Protein AF-A0A432J5J1-F1 (afdb_monomer)

Radius of gyration: 19.17 Å; Cα contacts (8 Å, |Δi|>4): 87; chains: 1; bounding box: 42×38×51 Å

Foldseek 3Di:
DPPQDPDPVSVVVVVVVVVVVVVVVVVVVVVVLVVCCVPLPPVRSVLVCLLVVLLVVLLVVLLVCLLVVLLVVVVVVPDDLVVSLVVLVVSLVVSLVVSLVVLVVCCVVCCVPRPVPHPPVSSVVSSVVNSVVSSCSSVVSSD

pLDDT: mean 86.57, std 9.88, range [35.75, 96.06]

Sequence (143 aa):
MKPKSTGLLGFLEDSALTFSQRILSFVLGLIVSVILARVLGRSGVGIVTLTLLFPTMIVTFVNFGVPSATVYLLGSRKYTISEVLFNNLVLSFFQSILGFIGALLILLLFKDLFFSNVANRYLYWMLIVIPVNLTNMNLRVIF

Mean predicted aligned error: 7.42 Å

Secondary structure (DSSP, 8-state):
------SHHHHHHHHHHHHHHHHHHHHHHHHHHHHHHHHHHHHHHHHHHHHHHHHHHHHHHHSTTHHHHHHHHHHTTSS-HHHHHHHHHHHHHHHHHHHHHHHHHHHHHHHHHHSTTS-HHHHHHHHHHHHHHHHHHHHTTT-

Solvent-accessible surface area (backbone atoms only — not comparable to full-atom values): 7927 Å² total; per-residue (Å²): 133,82,82,74,59,97,41,75,67,49,53,50,49,54,49,50,52,56,49,51,52,50,50,52,52,48,54,52,49,50,54,51,52,53,50,44,42,69,75,49,32,82,70,45,40,54,51,52,49,49,49,53,46,53,32,50,51,45,42,66,70,49,49,77,58,49,50,62,54,49,49,50,47,59,72,65,65,82,55,54,71,68,60,55,49,54,52,44,50,55,50,27,51,54,36,24,52,52,36,44,53,53,52,50,51,49,45,75,76,38,32,77,79,79,40,69,91,52,61,70,71,54,58,57,53,30,54,59,46,35,41,55,49,44,39,49,55,47,47,60,68,78,107

Structure (mmCIF, N/CA/C/O backbone):
data_AF-A0A432J5J1-F1
#
_entry.id   AF-A0A432J5J1-F1
#
loop_
_atom_site.group_PDB
_atom_site.id
_atom_site.type_symbol
_atom_site.label_atom_id
_atom_site.label_alt_id
_atom_site.label_comp_id
_atom_site.label_asym_id
_atom_site.label_entity_id
_atom_site.label_seq_id
_atom_site.pdbx_PDB_ins_code
_atom_site.Cartn_x
_atom_site.Cartn_y
_atom_site.Cartn_z
_atom_site.occupancy
_atom_site.B_iso_or_equiv
_atom_site.auth_seq_id
_atom_site.auth_comp_id
_atom_site.auth_asym_id
_atom_site.auth_atom_id
_atom_site.pdbx_PDB_model_num
ATOM 1 N N . MET A 1 1 ? 11.725 -21.763 -20.608 1.00 39.91 1 MET A N 1
ATOM 2 C CA . MET A 1 1 ? 10.639 -20.773 -20.788 1.00 39.91 1 MET A CA 1
ATOM 3 C C . MET A 1 1 ? 9.918 -21.085 -22.094 1.00 39.91 1 MET A C 1
ATOM 5 O O . MET A 1 1 ? 10.497 -20.859 -23.147 1.00 39.91 1 MET A O 1
ATOM 9 N N . LYS A 1 2 ? 8.723 -21.697 -22.048 1.00 35.75 2 LYS A N 1
ATOM 10 C CA . LYS A 1 2 ? 7.940 -21.979 -23.267 1.00 35.75 2 LYS A CA 1
ATOM 11 C C . LYS A 1 2 ? 7.475 -20.649 -23.884 1.00 35.75 2 LYS A C 1
ATOM 13 O O . LYS A 1 2 ? 7.003 -19.798 -23.129 1.00 35.75 2 LYS A O 1
ATOM 18 N N . PRO A 1 3 ? 7.598 -20.453 -25.207 1.00 43.59 3 PRO A N 1
ATOM 19 C CA . PRO A 1 3 ? 7.098 -19.253 -25.860 1.00 43.59 3 PRO A CA 1
ATOM 20 C C . PRO A 1 3 ? 5.569 -19.280 -25.780 1.00 43.59 3 PRO A C 1
ATOM 22 O O . PRO A 1 3 ? 4.922 -20.127 -26.391 1.00 43.59 3 PRO A O 1
ATOM 25 N N . LYS A 1 4 ? 4.997 -18.404 -24.948 1.00 54.28 4 LYS A N 1
ATOM 26 C CA . LYS A 1 4 ? 3.548 -18.235 -24.838 1.00 54.28 4 LYS A CA 1
ATOM 27 C C . LYS A 1 4 ? 3.052 -17.726 -26.188 1.00 54.28 4 LYS A C 1
ATOM 29 O O . LYS A 1 4 ? 3.594 -16.756 -26.713 1.00 54.28 4 LYS A O 1
ATOM 34 N N . SER A 1 5 ? 2.099 -18.445 -26.769 1.00 50.12 5 SER A N 1
ATOM 35 C CA . SER A 1 5 ? 1.586 -18.220 -28.115 1.00 50.12 5 SER A CA 1
ATOM 36 C C . SER A 1 5 ? 1.199 -16.756 -28.318 1.00 50.12 5 SER A C 1
ATOM 38 O O . SER A 1 5 ? 0.229 -16.281 -27.731 1.00 50.12 5 SER A O 1
ATOM 40 N N . THR A 1 6 ? 1.906 -16.071 -29.210 1.00 58.62 6 THR A N 1
ATOM 41 C CA . THR A 1 6 ? 1.558 -14.777 -29.821 1.00 58.62 6 THR A CA 1
ATOM 42 C C . THR A 1 6 ? 0.332 -14.895 -30.747 1.00 58.62 6 THR A C 1
ATOM 44 O O . THR A 1 6 ? 0.274 -14.295 -31.815 1.00 58.62 6 THR A O 1
ATOM 47 N N . GLY A 1 7 ? -0.648 -15.713 -30.355 1.00 70.50 7 GLY A N 1
ATOM 48 C CA . GLY A 1 7 ? -1.885 -15.985 -31.076 1.00 70.50 7 GLY A CA 1
ATOM 49 C C . GLY A 1 7 ? -3.091 -15.500 -30.279 1.00 70.50 7 GLY A C 1
ATOM 50 O O . GLY A 1 7 ? -3.104 -15.567 -29.050 1.00 70.50 7 GLY A O 1
ATOM 51 N N . LEU A 1 8 ? -4.119 -15.042 -30.994 1.00 79.31 8 LEU A N 1
ATOM 52 C CA . LEU A 1 8 ? -5.350 -14.459 -30.448 1.00 79.31 8 LEU A CA 1
ATOM 53 C C . LEU A 1 8 ? -6.014 -15.363 -29.385 1.00 79.31 8 LEU A C 1
ATOM 55 O O . LEU A 1 8 ? -6.493 -14.873 -28.370 1.00 79.31 8 LEU A O 1
ATOM 59 N N . LEU A 1 9 ? -5.937 -16.687 -29.564 1.00 81.00 9 LEU A N 1
ATOM 60 C CA . LEU A 1 9 ? -6.413 -17.699 -28.610 1.00 81.00 9 LEU A CA 1
ATOM 61 C C . LEU A 1 9 ? -5.682 -17.665 -27.256 1.00 81.00 9 LEU A C 1
ATOM 63 O O . LEU A 1 9 ? -6.340 -17.712 -26.222 1.00 81.00 9 LEU A O 1
ATOM 67 N N . GLY A 1 10 ? -4.352 -17.527 -27.244 1.00 81.75 10 GLY A N 1
ATOM 68 C CA . GLY A 1 10 ? -3.577 -17.486 -25.997 1.00 81.75 10 GLY A CA 1
ATOM 69 C C . GLY A 1 10 ? -3.820 -16.208 -25.191 1.00 81.75 10 GLY A C 1
ATOM 70 O O . GLY A 1 10 ? -3.883 -16.244 -23.966 1.00 81.75 10 GLY A O 1
ATOM 71 N N . PHE A 1 11 ? -4.040 -15.082 -25.876 1.00 84.94 11 PHE A N 1
ATOM 72 C CA . PHE A 1 11 ? -4.449 -13.835 -25.223 1.00 84.94 11 PHE A CA 1
ATOM 73 C C . PHE A 1 11 ? -5.861 -13.927 -24.622 1.00 84.94 11 PHE A C 1
ATOM 75 O O . PHE A 1 11 ? -6.087 -13.432 -23.516 1.00 84.94 11 PHE A O 1
ATOM 82 N N . LEU A 1 12 ? -6.806 -14.562 -25.329 1.00 90.19 12 LEU A N 1
ATOM 83 C CA . LEU A 1 12 ? -8.161 -14.791 -24.818 1.00 90.19 12 LEU A CA 1
ATOM 84 C C . LEU A 1 12 ? -8.154 -15.704 -23.587 1.00 90.19 12 LEU A C 1
ATOM 86 O O . LEU A 1 12 ? -8.851 -15.403 -22.622 1.00 90.19 12 LEU A O 1
ATOM 90 N N . GLU A 1 13 ? -7.344 -16.764 -23.589 1.00 90.19 13 GLU A N 1
ATOM 91 C CA . GLU A 1 13 ? -7.194 -17.676 -22.449 1.00 90.19 13 GLU A CA 1
ATOM 92 C C . GLU A 1 13 ? -6.619 -16.957 -21.217 1.00 90.19 13 GLU A C 1
ATOM 94 O O . GLU A 1 13 ? -7.209 -17.010 -20.137 1.00 90.19 13 GLU A O 1
ATOM 99 N N . ASP A 1 14 ? -5.530 -16.200 -21.386 1.00 87.44 14 ASP A N 1
ATOM 100 C CA . ASP A 1 14 ? -4.906 -15.427 -20.302 1.00 87.44 14 ASP A CA 1
ATOM 101 C C . ASP A 1 14 ? -5.838 -14.351 -19.729 1.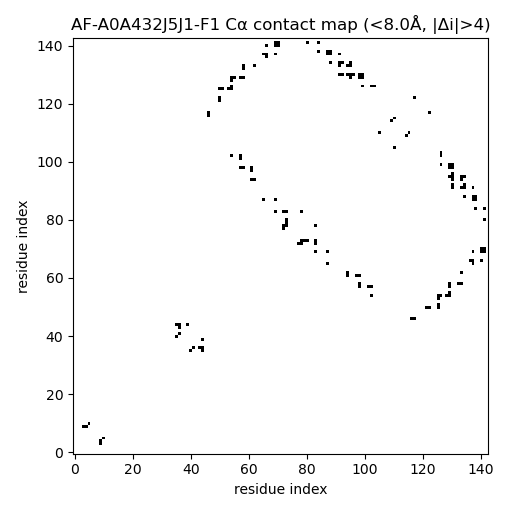00 87.44 14 ASP A C 1
ATOM 103 O O . ASP A 1 14 ? -5.913 -14.139 -18.509 1.00 87.44 14 ASP A O 1
ATOM 107 N N . SER A 1 15 ? -6.571 -13.673 -20.612 1.00 89.69 15 SER A N 1
ATOM 108 C CA . SER A 1 15 ? -7.545 -12.654 -20.227 1.00 89.69 15 SER A CA 1
ATOM 109 C C . SER A 1 15 ? -8.724 -13.278 -19.483 1.00 89.69 15 SER A C 1
ATOM 111 O O . SER A 1 15 ? -9.109 -12.766 -18.431 1.00 89.69 15 SER A O 1
ATOM 113 N N . ALA A 1 16 ? -9.262 -14.400 -19.975 1.00 92.31 16 ALA A N 1
ATOM 114 C CA . ALA A 1 16 ? -10.347 -15.132 -19.326 1.00 92.31 16 ALA A CA 1
ATOM 115 C C . ALA A 1 16 ? -9.927 -15.635 -17.940 1.00 92.31 16 ALA A C 1
ATOM 117 O O . ALA A 1 16 ? -10.662 -15.441 -16.974 1.00 92.31 16 ALA A O 1
ATOM 118 N N . LEU A 1 17 ? -8.717 -16.185 -17.810 1.00 91.12 17 LEU A N 1
ATOM 119 C CA . LEU A 1 17 ? -8.191 -16.659 -16.532 1.00 91.12 17 LEU A CA 1
ATOM 120 C C . LEU A 1 17 ? -8.039 -15.514 -15.520 1.00 91.12 17 LEU A C 1
ATOM 122 O O . LEU A 1 17 ? -8.515 -15.615 -14.386 1.00 91.12 17 LEU A O 1
ATOM 126 N N . THR A 1 18 ? -7.455 -14.390 -15.940 1.00 89.69 18 THR A N 1
ATOM 127 C CA . THR A 1 18 ? -7.326 -13.192 -15.094 1.00 89.69 18 THR A CA 1
ATOM 128 C C . THR A 1 18 ? -8.698 -12.641 -14.696 1.00 89.69 18 THR A C 1
ATOM 130 O O . THR A 1 18 ? -8.906 -12.212 -13.557 1.00 89.69 18 THR A O 1
ATOM 133 N N . PHE A 1 19 ? -9.655 -12.652 -15.621 1.00 92.44 19 PHE A N 1
ATOM 134 C CA . PHE A 1 19 ? -11.014 -12.180 -15.385 1.00 92.44 19 PHE A CA 1
ATOM 135 C C . PHE A 1 19 ? -11.756 -13.069 -14.377 1.00 92.44 19 PHE A C 1
ATOM 137 O O . PHE A 1 19 ? -12.317 -12.556 -13.406 1.00 92.44 19 PHE A O 1
ATOM 144 N N . SER A 1 20 ? -11.676 -14.393 -14.525 1.00 93.62 20 SER A N 1
ATOM 145 C CA . SER A 1 20 ? -12.242 -15.356 -13.574 1.00 93.62 20 SER A CA 1
ATOM 146 C C . SER A 1 20 ? -11.629 -15.219 -12.180 1.00 93.62 20 SER A C 1
ATOM 148 O O . SER A 1 20 ? -12.362 -15.213 -11.191 1.00 93.62 20 SER A O 1
ATOM 150 N N . GLN A 1 21 ? -10.310 -15.028 -12.076 1.00 92.06 21 GLN A N 1
ATOM 151 C CA . GLN A 1 21 ? -9.644 -14.759 -10.795 1.00 92.06 21 GLN A CA 1
ATOM 152 C C . GLN A 1 21 ? -10.168 -13.480 -10.126 1.00 92.06 21 GLN A C 1
ATOM 154 O O . GLN A 1 21 ? -10.386 -13.458 -8.910 1.00 92.06 21 GLN A O 1
ATOM 159 N N 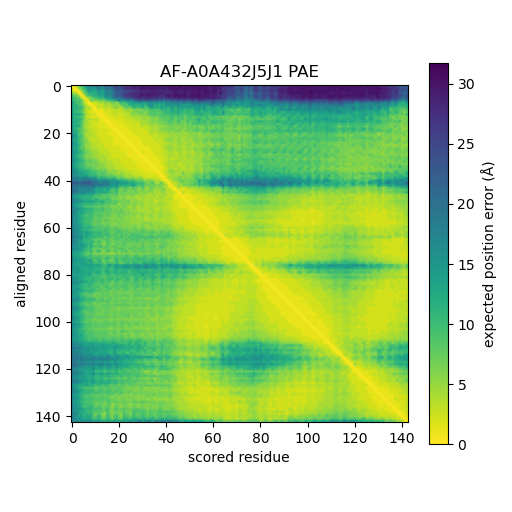. ARG A 1 22 ? -10.402 -12.415 -10.907 1.00 91.75 22 ARG A N 1
ATOM 160 C CA . ARG A 1 22 ? -10.962 -11.151 -10.400 1.00 91.75 22 ARG A CA 1
ATOM 161 C C . ARG A 1 22 ? -12.401 -11.320 -9.920 1.00 91.75 22 ARG A C 1
ATOM 163 O O . ARG A 1 22 ? -12.723 -10.817 -8.846 1.00 91.75 22 ARG A O 1
ATOM 170 N N . ILE A 1 23 ? -13.232 -12.058 -10.657 1.00 95.88 23 ILE A N 1
ATOM 171 C CA . ILE A 1 23 ? -14.607 -12.381 -10.245 1.00 95.88 23 ILE A CA 1
ATOM 172 C C . ILE A 1 23 ? -14.605 -13.176 -8.940 1.00 95.88 23 ILE A C 1
ATOM 174 O O . ILE A 1 23 ? -15.305 -12.805 -8.001 1.00 95.88 23 ILE A O 1
ATOM 178 N N . LEU A 1 24 ? -13.792 -14.231 -8.849 1.00 94.69 24 LEU A N 1
ATOM 179 C CA . LEU A 1 24 ? -13.697 -15.046 -7.636 1.00 94.69 24 LEU A CA 1
ATOM 180 C C . LEU A 1 24 ? -13.254 -14.208 -6.433 1.00 94.69 24 LEU A C 1
ATOM 182 O O . LEU A 1 24 ? -13.879 -14.266 -5.377 1.00 94.69 24 LEU A O 1
ATOM 186 N N . SER A 1 25 ? -12.231 -13.370 -6.609 1.00 92.44 25 SER A N 1
ATOM 187 C CA . SER A 1 25 ? -11.756 -12.461 -5.560 1.00 92.44 25 SER A CA 1
ATOM 188 C C . SER A 1 25 ? -12.842 -11.479 -5.116 1.00 92.44 25 SER A C 1
ATOM 190 O O . SER A 1 25 ? -12.998 -11.226 -3.923 1.00 92.44 25 SER A O 1
ATOM 192 N N . PHE A 1 26 ? -13.620 -10.948 -6.062 1.00 92.75 26 PHE A N 1
ATOM 193 C CA . PHE A 1 26 ? -14.728 -10.043 -5.772 1.00 92.75 26 PHE A CA 1
ATOM 194 C C . PHE A 1 26 ? -15.838 -10.734 -4.971 1.00 92.75 26 PHE A C 1
ATOM 196 O O . PHE A 1 26 ? -16.263 -10.210 -3.943 1.00 92.75 26 PHE A O 1
ATOM 203 N N . VAL A 1 27 ? -16.265 -11.930 -5.386 1.00 96.06 27 VAL A N 1
ATOM 204 C CA . VAL A 1 27 ? -17.298 -12.706 -4.681 1.00 96.06 27 VAL A CA 1
ATOM 205 C C . VAL A 1 27 ? -16.847 -13.060 -3.263 1.00 96.06 27 VAL A C 1
ATOM 207 O O . VAL A 1 27 ? -17.605 -12.866 -2.313 1.00 96.06 27 VAL A O 1
ATOM 210 N N . LEU A 1 28 ? -15.599 -13.505 -3.090 1.00 93.81 28 LEU A N 1
ATOM 211 C CA . LEU A 1 28 ? -15.033 -13.764 -1.763 1.00 93.81 28 LEU A CA 1
ATOM 212 C C . LEU A 1 28 ? -14.997 -12.490 -0.908 1.00 93.81 28 LEU A C 1
ATOM 214 O O . LEU A 1 28 ? -15.391 -12.522 0.258 1.00 93.81 28 LEU A O 1
ATOM 218 N N . GLY A 1 29 ? -14.596 -11.359 -1.492 1.00 90.19 29 GLY A N 1
ATOM 219 C CA . GLY A 1 29 ? -14.606 -10.060 -0.820 1.00 90.19 29 GLY A CA 1
ATOM 220 C C . GLY A 1 29 ? -16.002 -9.641 -0.351 1.00 90.19 29 GLY A C 1
ATOM 221 O O . GLY A 1 29 ? -16.153 -9.161 0.775 1.00 90.19 29 GLY A O 1
ATOM 222 N N . LEU A 1 30 ? -17.036 -9.884 -1.163 1.00 91.94 30 LEU A N 1
ATOM 223 C CA . LEU A 1 30 ? -18.428 -9.636 -0.779 1.00 91.94 30 LEU A CA 1
ATOM 224 C C . LEU A 1 30 ? -18.866 -10.515 0.393 1.00 91.94 30 LEU A C 1
ATOM 226 O O . LEU A 1 30 ? -19.464 -10.008 1.341 1.00 91.94 30 LEU A O 1
ATOM 230 N N . ILE A 1 31 ? -18.545 -11.810 0.364 1.00 93.81 31 ILE A N 1
ATOM 231 C CA . ILE A 1 31 ? -18.874 -12.733 1.459 1.00 93.81 31 ILE A CA 1
ATOM 232 C C . ILE A 1 31 ? -18.226 -12.255 2.763 1.00 93.81 31 ILE A C 1
ATOM 234 O O . ILE A 1 31 ? -18.909 -12.141 3.781 1.00 93.81 31 ILE A O 1
ATOM 238 N N . VAL A 1 32 ? -16.937 -11.902 2.726 1.00 89.25 32 VAL A N 1
ATOM 239 C CA . VAL A 1 32 ? -16.221 -11.351 3.888 1.00 89.25 32 VAL A CA 1
ATOM 240 C C . VAL A 1 32 ? -16.887 -10.066 4.380 1.00 89.25 32 VAL A C 1
ATOM 242 O O . VAL A 1 32 ? -17.113 -9.921 5.579 1.00 89.25 32 VAL A O 1
ATOM 245 N N . SER A 1 33 ? -17.262 -9.157 3.477 1.00 86.06 33 SER A N 1
ATOM 246 C CA . SER A 1 33 ? -17.952 -7.911 3.833 1.00 86.06 33 SER A CA 1
ATOM 247 C C . SER A 1 33 ? -19.283 -8.166 4.552 1.00 86.06 33 SER A C 1
ATOM 249 O O . SER A 1 33 ? -19.548 -7.564 5.595 1.00 86.06 33 SER A O 1
ATOM 251 N N . VAL A 1 34 ? -20.091 -9.110 4.056 1.00 88.69 34 VAL A N 1
ATOM 252 C CA . VAL A 1 34 ? -21.362 -9.497 4.686 1.00 88.69 34 VAL A CA 1
ATOM 253 C C . VAL A 1 34 ? -21.130 -10.125 6.060 1.00 88.69 34 VAL A C 1
ATOM 255 O O . VAL A 1 34 ? -21.828 -9.772 7.012 1.00 88.69 34 VAL A O 1
ATOM 258 N N . ILE A 1 35 ? -20.144 -11.018 6.192 1.00 89.62 35 ILE A N 1
ATOM 259 C CA . ILE A 1 35 ? -19.794 -11.637 7.479 1.00 89.62 35 ILE A CA 1
ATOM 260 C C . ILE A 1 35 ? -19.368 -10.563 8.483 1.00 89.62 35 ILE A C 1
ATOM 262 O O . ILE A 1 35 ? -19.901 -10.528 9.591 1.00 89.62 35 ILE A O 1
ATOM 266 N N . LEU A 1 36 ? -18.475 -9.648 8.095 1.00 86.12 36 LEU A N 1
ATOM 267 C CA . LEU A 1 36 ? -18.040 -8.546 8.957 1.00 86.12 36 LEU A CA 1
ATOM 268 C C . LEU A 1 36 ? -19.231 -7.693 9.408 1.00 86.12 36 LEU A C 1
ATOM 270 O O . LEU A 1 36 ? -19.344 -7.397 10.594 1.00 86.12 36 LEU A O 1
ATOM 274 N N . ALA A 1 37 ? -20.163 -7.371 8.509 1.00 84.94 37 ALA A N 1
ATOM 275 C CA . ALA A 1 37 ? -21.366 -6.616 8.855 1.00 84.94 37 ALA A CA 1
ATOM 276 C C . ALA A 1 37 ? -22.289 -7.342 9.843 1.00 84.94 37 ALA A C 1
ATOM 278 O O . ALA A 1 37 ? -22.932 -6.695 10.673 1.00 84.94 37 ALA A O 1
ATOM 279 N N . ARG A 1 38 ? -22.348 -8.675 9.777 1.00 86.62 38 ARG A N 1
ATOM 280 C CA . ARG A 1 38 ? -23.145 -9.498 10.697 1.00 86.62 38 ARG A CA 1
ATOM 281 C C . ARG A 1 38 ? -22.469 -9.693 12.054 1.00 86.62 38 ARG A C 1
ATOM 283 O O . ARG A 1 38 ? -23.169 -9.690 13.058 1.00 86.62 38 ARG A O 1
ATOM 290 N N . VAL A 1 39 ? -21.144 -9.841 12.087 1.00 86.94 39 VAL A N 1
ATOM 291 C CA . VAL A 1 39 ? 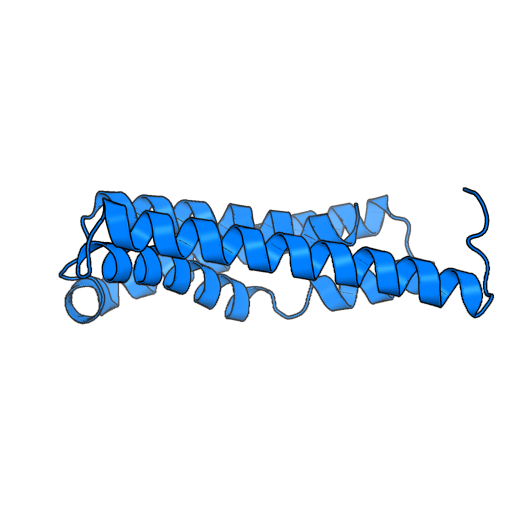-20.374 -10.089 13.320 1.00 86.94 39 VAL A CA 1
ATOM 292 C C . VAL A 1 39 ? -20.121 -8.800 14.105 1.00 86.94 39 VAL A C 1
ATOM 294 O O . VAL A 1 39 ? -20.292 -8.777 15.318 1.00 86.94 39 VAL A O 1
ATOM 297 N N . LEU A 1 40 ? -19.722 -7.721 13.426 1.00 80.94 40 LEU A N 1
ATOM 298 C CA . LEU A 1 40 ? -19.325 -6.455 14.058 1.00 80.94 40 LEU A CA 1
ATOM 299 C C . LEU A 1 40 ? -20.481 -5.448 14.190 1.00 80.94 40 LEU A C 1
ATOM 301 O O . LEU A 1 40 ? -20.336 -4.427 14.863 1.00 80.94 40 LEU A O 1
ATOM 305 N N . GLY A 1 41 ? -21.617 -5.703 13.534 1.00 81.56 41 GLY A N 1
ATOM 306 C CA . GLY A 1 41 ? -22.734 -4.761 13.446 1.00 81.56 41 GLY A CA 1
ATOM 307 C C . GLY A 1 41 ? -22.412 -3.506 12.616 1.00 81.56 41 GLY A C 1
ATOM 308 O O . GLY A 1 41 ? -21.321 -3.347 12.069 1.00 81.56 41 GLY A O 1
ATOM 309 N N . ARG A 1 42 ? -23.373 -2.574 12.512 1.00 67.56 42 ARG A N 1
ATOM 310 C CA . ARG A 1 42 ? -23.230 -1.353 11.684 1.00 67.56 42 ARG A CA 1
ATOM 311 C C . ARG A 1 42 ? -22.107 -0.412 12.147 1.00 67.56 42 ARG A C 1
ATOM 313 O O . ARG A 1 42 ? -21.495 0.231 11.302 1.00 67.56 42 ARG A O 1
ATOM 320 N N . SER A 1 43 ? -21.830 -0.323 13.451 1.00 71.50 43 SER A N 1
ATOM 321 C CA . SER A 1 43 ? -20.804 0.585 13.993 1.00 71.50 43 SER A CA 1
ATOM 322 C C . SER A 1 43 ? -19.381 0.049 13.809 1.00 71.50 43 SER A C 1
ATOM 324 O O . SER A 1 43 ? -18.482 0.811 13.456 1.00 71.50 43 SER A O 1
ATOM 326 N N . GLY A 1 44 ? -19.168 -1.260 13.984 1.00 77.25 44 GLY A N 1
ATOM 327 C CA . GLY A 1 44 ? -17.838 -1.861 13.873 1.00 77.25 44 GLY A CA 1
ATOM 328 C C . GLY A 1 44 ? -17.313 -1.927 12.436 1.00 77.25 44 GLY A C 1
ATOM 329 O O . GLY A 1 44 ? -16.109 -1.797 12.221 1.00 77.25 44 GLY A O 1
ATOM 330 N N . VAL A 1 45 ? -18.201 -2.032 11.438 1.00 81.00 45 VAL A N 1
ATOM 331 C CA . VAL A 1 45 ? -17.804 -1.990 10.019 1.00 81.00 45 VAL A CA 1
ATOM 332 C C . VAL A 1 45 ? -17.164 -0.652 9.656 1.00 81.00 45 VAL A C 1
ATOM 334 O O . VAL A 1 45 ? -16.132 -0.652 8.998 1.00 81.00 45 VAL A O 1
ATOM 337 N N .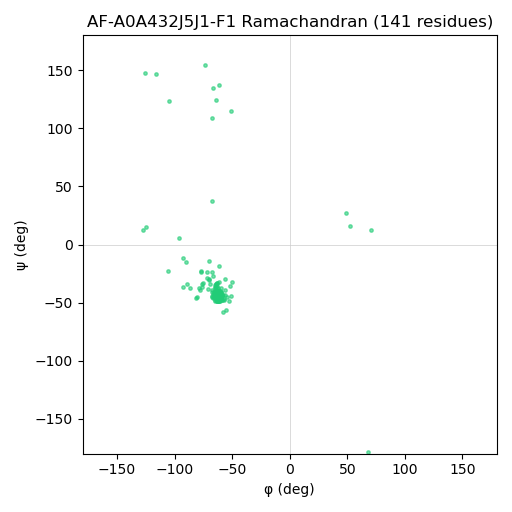 GLY A 1 46 ? -17.712 0.475 10.126 1.00 82.06 46 GLY A N 1
ATOM 338 C CA . GLY A 1 46 ? -17.150 1.800 9.834 1.00 82.06 46 GLY A CA 1
ATOM 339 C C . GLY A 1 46 ? -15.707 1.951 10.328 1.00 82.06 46 GLY A C 1
ATOM 340 O O . GLY A 1 46 ? -14.850 2.445 9.597 1.00 82.06 46 GLY A O 1
ATOM 341 N N . ILE A 1 47 ? -15.417 1.441 11.529 1.00 83.44 47 ILE A N 1
ATOM 342 C CA . ILE A 1 47 ? -14.065 1.444 12.110 1.00 83.44 47 ILE A CA 1
ATOM 343 C C . ILE A 1 47 ? -13.112 0.585 11.271 1.00 83.44 47 ILE A C 1
ATOM 345 O O . ILE A 1 47 ? -12.006 1.026 10.953 1.00 83.44 47 ILE A O 1
ATOM 349 N N . VAL A 1 48 ? -13.533 -0.620 10.875 1.00 84.06 48 VAL A N 1
ATOM 350 C CA . VAL A 1 48 ? -12.721 -1.509 10.027 1.00 84.06 48 VAL A CA 1
ATOM 351 C C . VAL A 1 48 ? -12.466 -0.877 8.660 1.00 84.06 48 VAL A C 1
ATOM 353 O O . VAL A 1 48 ? -11.324 -0.855 8.202 1.00 84.06 48 VAL A O 1
ATOM 356 N N . THR A 1 49 ? -13.492 -0.306 8.026 1.00 86.44 49 THR A N 1
ATOM 357 C CA . THR A 1 49 ? -13.352 0.373 6.735 1.00 86.44 49 THR A CA 1
ATOM 358 C C . THR A 1 49 ? -12.376 1.540 6.825 1.00 86.44 49 THR A C 1
ATOM 360 O O . THR A 1 49 ? -11.495 1.629 5.977 1.00 86.44 49 THR A O 1
ATOM 363 N N . LEU A 1 50 ? -12.459 2.390 7.853 1.00 86.19 50 LEU A N 1
ATOM 364 C CA . LEU A 1 50 ? -11.507 3.493 8.049 1.00 86.19 50 LEU A CA 1
ATOM 365 C C . LEU A 1 50 ? -10.077 2.990 8.273 1.00 86.19 50 LEU A C 1
ATOM 367 O O . LEU A 1 50 ? -9.139 3.512 7.669 1.00 86.19 50 LEU A O 1
ATOM 371 N N . THR A 1 51 ? -9.922 1.943 9.087 1.00 86.81 51 THR A N 1
ATOM 372 C CA . THR A 1 51 ? -8.619 1.327 9.388 1.00 86.81 51 THR A CA 1
ATOM 373 C C . THR A 1 51 ? -7.950 0.767 8.128 1.00 86.81 51 THR A C 1
ATOM 375 O O . THR A 1 51 ? -6.728 0.789 8.025 1.00 86.81 51 THR A O 1
ATOM 378 N N . LEU A 1 52 ? -8.731 0.285 7.155 1.00 87.94 52 LEU A N 1
ATOM 379 C CA . LEU A 1 52 ? -8.228 -0.212 5.868 1.00 87.94 52 LEU A CA 1
ATOM 380 C C . LEU A 1 52 ? -8.069 0.890 4.813 1.00 87.94 52 LEU A C 1
ATOM 382 O O . LEU A 1 52 ? -7.126 0.861 4.020 1.00 87.94 52 LEU A O 1
ATOM 386 N N . LEU A 1 53 ? -8.978 1.864 4.785 1.00 89.75 53 LEU A N 1
ATOM 387 C CA . LEU A 1 53 ? -8.974 2.948 3.805 1.00 89.75 53 LEU A CA 1
ATOM 388 C C . LEU A 1 53 ? -7.760 3.853 3.985 1.00 89.75 53 LEU A C 1
ATOM 390 O O . LEU A 1 53 ? -7.095 4.178 3.004 1.00 89.75 53 LEU A O 1
ATOM 394 N N . PHE A 1 54 ? -7.450 4.222 5.228 1.00 91.12 54 PHE A N 1
ATOM 395 C CA . PHE A 1 54 ? -6.345 5.121 5.530 1.00 91.12 54 PHE A CA 1
ATOM 396 C C . PHE A 1 54 ? -4.992 4.638 4.975 1.00 91.12 54 PHE A C 1
ATOM 398 O O . PHE A 1 54 ? -4.401 5.361 4.169 1.00 91.12 54 PHE A O 1
ATOM 405 N N . PRO A 1 55 ? -4.500 3.424 5.298 1.00 91.25 55 PRO A N 1
ATOM 406 C CA . PRO A 1 55 ? -3.240 2.949 4.739 1.00 91.25 55 PRO A CA 1
ATOM 407 C C . PRO A 1 55 ? -3.320 2.805 3.215 1.00 91.25 55 PRO A C 1
ATOM 409 O O . PRO A 1 55 ? -2.357 3.137 2.532 1.00 91.25 55 PRO A O 1
ATOM 412 N N . THR A 1 56 ? -4.470 2.403 2.659 1.00 91.56 56 THR A N 1
ATOM 413 C CA . THR A 1 56 ? -4.662 2.293 1.201 1.00 91.56 56 THR A CA 1
ATOM 414 C C . THR A 1 56 ? -4.511 3.647 0.503 1.00 91.56 56 THR A C 1
ATOM 416 O O . THR A 1 56 ? -3.875 3.729 -0.549 1.00 91.56 56 THR A O 1
ATOM 419 N N . MET A 1 57 ? -5.031 4.726 1.093 1.00 92.88 57 MET A N 1
ATOM 420 C CA . MET A 1 57 ? -4.851 6.082 0.570 1.00 92.88 57 MET A CA 1
ATOM 421 C C . MET A 1 57 ? -3.378 6.486 0.584 1.00 92.88 57 MET A C 1
ATOM 423 O O . MET A 1 57 ? -2.865 6.914 -0.446 1.00 92.88 57 MET A O 1
ATOM 427 N N . ILE A 1 58 ? -2.679 6.288 1.706 1.00 94.19 58 ILE A N 1
ATOM 428 C CA . ILE A 1 58 ? -1.247 6.610 1.806 1.00 94.19 58 ILE A CA 1
ATOM 429 C C . ILE A 1 58 ? -0.446 5.862 0.738 1.00 94.19 58 ILE A C 1
ATOM 431 O O . ILE A 1 58 ? 0.332 6.476 0.011 1.00 94.19 58 ILE A O 1
ATOM 435 N N . VAL A 1 59 ? -0.680 4.557 0.590 1.00 93.44 59 VAL A N 1
ATOM 436 C CA . VAL A 1 59 ? -0.025 3.731 -0.435 1.00 93.44 59 VAL A CA 1
ATOM 437 C C . VAL A 1 59 ? -0.312 4.270 -1.838 1.00 93.44 59 VAL A C 1
ATOM 439 O O . VAL A 1 59 ? 0.610 4.382 -2.639 1.00 93.44 59 VAL A O 1
ATOM 442 N N . THR A 1 60 ? -1.560 4.652 -2.127 1.00 91.31 60 THR A N 1
ATOM 443 C CA . THR A 1 60 ? -1.968 5.184 -3.440 1.00 91.31 60 THR A CA 1
ATOM 444 C C . THR A 1 60 ? -1.250 6.489 -3.784 1.00 91.31 60 THR A C 1
ATOM 446 O O . THR A 1 60 ? -0.886 6.700 -4.935 1.00 91.31 60 THR A O 1
ATOM 449 N N . PHE A 1 61 ? -1.010 7.365 -2.807 1.00 91.94 61 PHE A N 1
ATOM 450 C CA . PHE A 1 61 ? -0.259 8.599 -3.048 1.00 91.94 61 PHE A CA 1
ATOM 451 C C . PHE A 1 61 ? 1.249 8.360 -3.164 1.00 91.94 61 PHE A C 1
ATOM 453 O O . PHE A 1 61 ? 1.916 9.044 -3.934 1.00 91.94 61 PHE A O 1
ATOM 460 N N . VAL A 1 62 ? 1.789 7.395 -2.416 1.00 93.44 62 VAL A N 1
ATOM 461 C CA . VAL A 1 62 ? 3.237 7.160 -2.301 1.00 93.44 62 VAL A CA 1
ATOM 462 C C . VAL A 1 62 ? 3.770 6.171 -3.347 1.00 93.44 62 VAL A C 1
ATOM 464 O O . VAL A 1 62 ? 4.977 6.111 -3.585 1.00 93.44 62 VAL A O 1
ATOM 467 N N . ASN A 1 63 ? 2.909 5.403 -4.022 1.00 91.38 63 ASN A N 1
ATOM 468 C CA . ASN A 1 63 ? 3.381 4.413 -4.989 1.00 91.38 63 ASN A CA 1
ATOM 469 C C . ASN A 1 63 ? 4.038 5.008 -6.241 1.00 91.38 63 ASN A C 1
ATOM 471 O O . ASN A 1 63 ? 4.787 4.299 -6.915 1.00 91.38 63 ASN A O 1
ATOM 475 N N . PHE A 1 64 ? 3.721 6.261 -6.583 1.00 90.44 64 PHE A N 1
ATOM 476 C CA . PHE A 1 64 ? 4.297 7.022 -7.700 1.00 90.44 64 PHE A CA 1
ATOM 477 C C . PHE A 1 64 ? 4.336 6.282 -9.053 1.00 90.44 64 PHE A C 1
ATOM 479 O O . PHE A 1 64 ? 5.196 6.544 -9.888 1.00 90.44 64 PHE A O 1
ATOM 486 N N . GLY A 1 65 ? 3.428 5.328 -9.283 1.00 89.31 65 GLY A N 1
ATOM 487 C CA . GLY A 1 65 ? 3.382 4.560 -10.531 1.00 89.31 65 GLY A CA 1
ATOM 488 C C . GLY A 1 65 ? 4.526 3.555 -10.738 1.00 89.31 65 GLY A C 1
ATOM 489 O O . GLY A 1 65 ? 4.645 3.018 -11.841 1.00 89.31 65 GLY A O 1
ATOM 490 N N . VAL A 1 66 ? 5.323 3.245 -9.705 1.00 91.94 66 VAL A N 1
ATOM 491 C CA . VAL A 1 66 ? 6.422 2.255 -9.771 1.00 91.94 66 VAL A CA 1
ATOM 492 C C . VAL A 1 66 ? 5.982 0.903 -10.360 1.00 91.94 66 VAL A C 1
ATOM 494 O O . VAL A 1 66 ? 6.664 0.424 -11.266 1.00 91.94 66 VAL A O 1
ATOM 497 N N . PRO A 1 67 ? 4.824 0.320 -9.980 1.00 90.31 67 PRO A N 1
ATOM 498 C CA . PRO A 1 67 ? 4.344 -0.927 -10.580 1.00 90.31 67 PRO A CA 1
ATOM 499 C C . PRO A 1 67 ? 4.246 -0.874 -12.112 1.00 90.31 67 PRO A C 1
ATOM 501 O O . PRO A 1 67 ? 4.702 -1.786 -12.799 1.00 90.31 67 PRO A O 1
ATOM 504 N N . SER A 1 68 ? 3.700 0.212 -12.667 1.00 90.44 68 SER A N 1
ATOM 505 C CA . SER A 1 68 ? 3.537 0.379 -14.116 1.00 90.44 68 SER A CA 1
ATOM 506 C C . SER A 1 68 ? 4.882 0.526 -14.831 1.00 90.4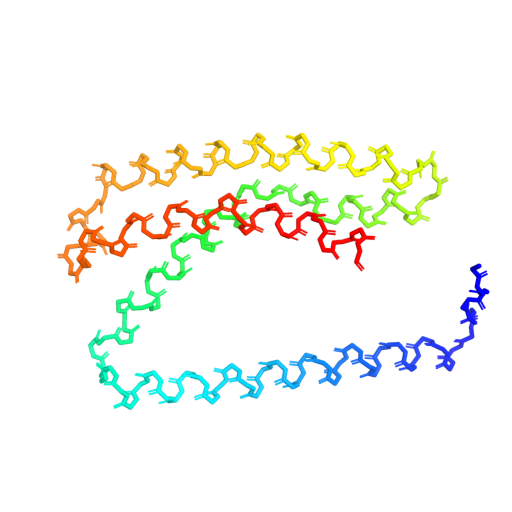4 68 SER A C 1
ATOM 508 O O . SER A 1 68 ? 5.080 -0.054 -15.900 1.00 90.44 68 SER A O 1
ATOM 510 N N . ALA A 1 69 ? 5.826 1.257 -14.229 1.00 90.69 69 ALA A N 1
ATOM 511 C CA . ALA A 1 69 ? 7.184 1.389 -14.757 1.00 90.69 69 ALA A CA 1
ATOM 512 C C . ALA A 1 69 ? 7.915 0.036 -14.778 1.00 90.69 69 ALA A C 1
ATOM 514 O O . ALA A 1 69 ? 8.577 -0.298 -15.760 1.00 90.69 69 ALA A O 1
ATOM 515 N N . THR A 1 70 ? 7.735 -0.776 -13.736 1.00 91.00 70 THR A N 1
ATOM 516 C CA . THR A 1 70 ? 8.316 -2.119 -13.629 1.00 91.00 70 THR A CA 1
ATOM 517 C C . THR A 1 70 ? 7.798 -3.060 -14.720 1.00 91.00 70 THR A C 1
ATOM 519 O O . THR A 1 70 ? 8.611 -3.723 -15.366 1.00 91.00 70 THR A O 1
ATOM 522 N N . VAL A 1 71 ? 6.487 -3.063 -15.010 1.00 90.50 71 VAL A N 1
ATOM 523 C CA . VAL A 1 71 ? 5.921 -3.832 -16.143 1.00 90.50 71 VAL A CA 1
ATOM 524 C C . VAL A 1 71 ? 6.585 -3.430 -17.460 1.00 90.50 71 VAL A C 1
ATOM 526 O O . VAL A 1 71 ? 6.996 -4.293 -18.238 1.00 90.50 71 VAL A O 1
ATOM 529 N N . TYR A 1 72 ? 6.714 -2.125 -17.712 1.00 91.25 72 TYR A N 1
ATOM 530 C CA . TYR A 1 72 ? 7.320 -1.617 -18.941 1.00 91.25 72 TYR A CA 1
ATOM 531 C C . TYR A 1 72 ? 8.797 -2.016 -19.069 1.00 91.25 72 TYR A C 1
ATOM 533 O O . TYR A 1 72 ? 9.220 -2.489 -20.125 1.00 91.25 72 TYR A O 1
ATOM 541 N N . LEU A 1 73 ? 9.582 -1.883 -17.994 1.00 89.69 73 LEU A N 1
ATOM 542 C CA . LEU A 1 73 ? 11.005 -2.233 -17.996 1.00 89.69 73 LEU A CA 1
ATOM 543 C C . LEU A 1 73 ? 11.225 -3.731 -18.225 1.00 89.69 73 LEU A C 1
ATOM 545 O O . LEU A 1 73 ? 12.049 -4.090 -19.071 1.00 89.69 73 LEU A O 1
ATOM 549 N N . LEU A 1 74 ? 10.448 -4.593 -17.561 1.00 89.94 74 LEU A N 1
ATOM 550 C CA . LEU A 1 74 ? 10.488 -6.042 -17.788 1.00 89.94 74 LEU A CA 1
ATOM 551 C C . LEU A 1 74 ? 10.054 -6.403 -19.216 1.00 89.94 74 LEU A C 1
ATOM 553 O O . LEU A 1 74 ? 10.706 -7.214 -19.878 1.00 89.94 74 LEU A O 1
ATOM 557 N N . GLY A 1 75 ? 9.000 -5.760 -19.726 1.00 86.12 75 GLY A N 1
ATOM 558 C CA . GLY A 1 75 ? 8.516 -5.951 -21.095 1.00 86.12 75 GLY A CA 1
ATOM 559 C C . GLY A 1 75 ? 9.520 -5.506 -22.163 1.00 86.12 75 GLY A C 1
ATOM 560 O O . GLY A 1 75 ? 9.630 -6.147 -23.207 1.00 86.12 75 GLY A O 1
ATOM 561 N N . SER A 1 76 ? 10.306 -4.460 -21.885 1.00 88.81 76 SER A N 1
ATOM 562 C CA . SER A 1 76 ? 11.324 -3.932 -22.804 1.00 88.81 76 SER A CA 1
ATOM 563 C C . SER A 1 76 ? 12.534 -4.855 -23.000 1.00 88.81 76 SER A C 1
ATOM 565 O O . SER A 1 76 ? 13.314 -4.633 -23.924 1.00 88.81 76 SER A O 1
ATOM 567 N N . ARG A 1 77 ? 12.713 -5.869 -22.133 1.00 83.88 77 ARG A N 1
ATOM 568 C CA . ARG A 1 77 ? 13.857 -6.807 -22.099 1.00 83.88 77 ARG A CA 1
ATOM 569 C C . ARG A 1 77 ? 15.248 -6.154 -22.063 1.00 83.88 77 ARG A C 1
ATOM 571 O O . ARG A 1 77 ? 16.241 -6.831 -22.311 1.00 83.88 77 ARG A O 1
ATOM 578 N N . LYS A 1 78 ? 15.336 -4.858 -21.748 1.00 84.75 78 LYS A N 1
ATOM 579 C CA . LYS A 1 78 ? 16.608 -4.127 -21.626 1.00 84.75 78 LYS A CA 1
ATOM 580 C C . LYS A 1 78 ? 17.349 -4.420 -20.322 1.00 84.75 78 LYS A C 1
ATOM 582 O O . LYS A 1 78 ? 18.556 -4.231 -20.270 1.00 84.75 78 LYS A O 1
ATOM 587 N N . TYR A 1 79 ? 16.626 -4.864 -19.297 1.00 87.56 79 TYR A N 1
ATOM 588 C CA . TYR A 1 79 ? 17.145 -5.114 -17.956 1.00 87.56 79 TYR A CA 1
ATOM 589 C C . TYR A 1 79 ? 16.826 -6.541 -17.523 1.00 87.56 79 TYR A C 1
ATOM 591 O O . TYR A 1 79 ? 15.788 -7.102 -17.894 1.00 87.56 79 TYR A O 1
ATOM 599 N N . THR A 1 80 ? 17.712 -7.125 -16.726 1.00 88.31 80 THR A N 1
ATOM 600 C CA . THR A 1 80 ? 17.492 -8.439 -16.122 1.00 88.31 80 THR A CA 1
ATOM 601 C C . THR A 1 80 ? 16.470 -8.351 -14.988 1.00 88.31 80 THR A C 1
ATOM 603 O O . THR A 1 80 ? 16.308 -7.317 -14.338 1.00 88.31 80 THR A O 1
ATOM 606 N N . ILE A 1 81 ? 15.785 -9.466 -14.711 1.00 86.75 81 ILE A N 1
ATOM 607 C CA . ILE A 1 81 ? 14.811 -9.554 -13.609 1.00 86.75 81 ILE A CA 1
ATOM 608 C C . ILE A 1 81 ? 15.470 -9.172 -12.273 1.00 86.75 81 ILE A C 1
ATOM 610 O O . ILE A 1 81 ? 14.864 -8.462 -11.476 1.00 86.75 81 ILE A O 1
ATOM 614 N N . SER A 1 82 ? 16.724 -9.581 -12.054 1.00 87.94 82 SER A N 1
ATOM 615 C CA . SER A 1 82 ? 17.483 -9.282 -10.834 1.00 87.94 82 SER A CA 1
ATOM 616 C C . SER A 1 82 ? 17.765 -7.787 -10.654 1.00 87.94 82 SER A C 1
ATOM 618 O O . SER A 1 82 ? 17.615 -7.272 -9.547 1.00 87.94 82 SER A O 1
ATOM 620 N N . GLU A 1 83 ? 18.126 -7.073 -11.725 1.00 89.38 83 GLU A N 1
ATOM 621 C CA . GLU A 1 83 ? 18.349 -5.618 -11.679 1.00 89.38 83 GLU A CA 1
ATOM 622 C C . GLU A 1 83 ? 17.051 -4.865 -11.367 1.00 89.38 83 GLU A C 1
ATOM 624 O O . GLU A 1 83 ? 17.026 -3.965 -10.524 1.00 89.38 83 GLU A O 1
ATOM 629 N N . VAL A 1 84 ? 15.949 -5.267 -12.006 1.00 90.69 84 VAL A N 1
ATOM 630 C CA . VAL A 1 84 ? 14.630 -4.668 -11.770 1.00 90.69 84 VAL A CA 1
ATOM 631 C C . VAL A 1 84 ? 14.147 -4.947 -10.346 1.00 90.69 84 VAL A C 1
ATOM 633 O O . VAL A 1 84 ? 13.614 -4.043 -9.699 1.00 90.69 84 VAL A O 1
ATOM 636 N N . LEU A 1 85 ? 14.366 -6.160 -9.833 1.00 91.12 85 LEU A N 1
ATOM 637 C CA . LEU A 1 85 ? 14.018 -6.547 -8.466 1.00 91.12 85 LEU A CA 1
ATOM 638 C C . LEU A 1 85 ? 14.765 -5.703 -7.432 1.00 91.12 85 LEU A C 1
ATOM 640 O O . LEU A 1 85 ? 14.133 -5.163 -6.526 1.00 91.12 85 LEU A O 1
ATOM 644 N N . PHE A 1 86 ? 16.083 -5.552 -7.581 1.00 91.00 86 PHE A N 1
ATOM 645 C CA . PHE A 1 86 ? 16.885 -4.760 -6.649 1.00 91.00 86 PHE A CA 1
ATOM 646 C C . PHE A 1 86 ? 16.424 -3.297 -6.613 1.00 91.00 86 PHE A C 1
ATOM 648 O O . PHE A 1 86 ? 16.159 -2.760 -5.537 1.00 91.00 86 PHE A O 1
ATOM 655 N N . ASN A 1 87 ? 16.218 -2.679 -7.780 1.00 91.88 87 ASN A N 1
ATOM 656 C CA . ASN A 1 87 ? 15.700 -1.312 -7.856 1.00 91.88 87 ASN A CA 1
ATOM 657 C C . ASN A 1 87 ? 14.302 -1.181 -7.235 1.00 91.88 87 ASN A C 1
ATOM 659 O O . ASN A 1 87 ? 14.045 -0.227 -6.502 1.00 91.88 87 ASN A O 1
ATOM 663 N N . ASN A 1 88 ? 13.406 -2.146 -7.466 1.00 92.19 88 ASN A N 1
ATOM 664 C CA . ASN A 1 88 ? 12.074 -2.139 -6.855 1.00 92.19 88 ASN A CA 1
ATOM 665 C C . ASN A 1 88 ? 12.131 -2.295 -5.333 1.00 92.19 88 ASN A C 1
ATOM 667 O O . ASN A 1 88 ? 11.345 -1.653 -4.640 1.00 92.19 88 ASN A O 1
ATOM 671 N N . LEU A 1 89 ? 13.051 -3.097 -4.794 1.00 92.81 89 LEU A N 1
ATOM 672 C CA . LEU A 1 89 ? 13.238 -3.229 -3.347 1.00 92.81 89 LEU A CA 1
ATOM 673 C C . LEU A 1 89 ? 13.732 -1.921 -2.723 1.00 92.81 89 LEU A C 1
ATOM 675 O O . LEU A 1 89 ? 13.174 -1.477 -1.719 1.00 92.81 89 LEU A O 1
ATOM 679 N N . VAL A 1 90 ? 14.718 -1.270 -3.345 1.00 94.19 90 VAL A N 1
ATOM 680 C CA . VAL A 1 90 ? 15.229 0.031 -2.891 1.00 94.19 90 VAL A CA 1
ATOM 681 C C . VAL A 1 90 ? 14.123 1.089 -2.929 1.00 94.19 90 VAL A C 1
ATOM 683 O O . VAL A 1 90 ? 13.895 1.778 -1.935 1.00 94.19 90 VAL A O 1
ATOM 686 N N . LEU A 1 91 ? 13.371 1.177 -4.030 1.00 93.19 91 LEU A N 1
ATOM 687 C CA . LEU A 1 91 ? 12.228 2.089 -4.137 1.00 93.19 91 LEU A CA 1
ATOM 688 C C . LEU A 1 91 ? 11.149 1.778 -3.095 1.00 93.19 91 LEU A C 1
ATOM 690 O O . LEU A 1 91 ? 10.665 2.696 -2.438 1.00 93.19 91 LEU A O 1
ATOM 694 N N . SER A 1 92 ? 10.821 0.500 -2.886 1.00 93.12 92 SER A N 1
ATOM 695 C CA . SER A 1 92 ? 9.844 0.073 -1.874 1.00 93.12 92 SER A CA 1
ATOM 696 C C . SER A 1 92 ? 10.267 0.487 -0.471 1.00 93.12 92 SER A C 1
ATOM 698 O O . SER A 1 92 ? 9.418 0.886 0.324 1.00 93.12 92 SER A O 1
ATOM 700 N N . PHE A 1 93 ? 11.563 0.432 -0.160 1.00 94.06 93 PHE A N 1
ATOM 701 C CA . PHE A 1 93 ? 12.099 0.871 1.125 1.00 94.06 93 PHE A CA 1
ATOM 702 C C . PHE A 1 93 ? 11.921 2.382 1.329 1.00 94.06 93 PHE A C 1
ATOM 704 O O . PHE A 1 93 ? 11.369 2.804 2.347 1.00 94.06 93 PHE A O 1
ATOM 711 N N . PHE A 1 94 ? 12.292 3.201 0.339 1.00 94.62 94 PHE A N 1
ATOM 712 C CA . PHE A 1 94 ? 12.092 4.654 0.411 1.00 94.62 94 PHE A CA 1
ATOM 713 C C . PHE A 1 94 ? 10.610 5.037 0.473 1.00 94.62 94 PHE A C 1
ATOM 715 O O . PHE A 1 94 ? 10.223 5.865 1.298 1.00 94.62 94 PHE A O 1
ATOM 722 N N . GLN A 1 95 ? 9.766 4.399 -0.339 1.00 94.50 95 GLN A N 1
ATOM 723 C CA . GLN A 1 95 ? 8.314 4.575 -0.301 1.00 94.50 95 GLN A CA 1
ATOM 724 C C . GLN A 1 95 ? 7.736 4.172 1.057 1.00 94.50 95 GLN A C 1
ATOM 726 O O . GLN A 1 95 ? 6.870 4.860 1.587 1.00 94.50 95 GLN A O 1
ATOM 731 N N . SER A 1 96 ? 8.231 3.088 1.652 1.00 94.25 96 SER A N 1
ATOM 732 C CA . SER A 1 96 ? 7.796 2.624 2.970 1.00 94.25 96 SER A CA 1
ATOM 733 C C . SER A 1 96 ? 8.118 3.638 4.061 1.00 94.25 96 SER A C 1
ATOM 735 O O . SER A 1 96 ? 7.247 3.951 4.869 1.00 94.25 96 SER A O 1
ATOM 737 N N . ILE A 1 97 ? 9.334 4.194 4.060 1.00 95.12 97 ILE A N 1
ATOM 738 C CA . ILE A 1 97 ? 9.729 5.253 4.999 1.00 95.12 97 ILE A CA 1
ATOM 739 C C . ILE A 1 97 ? 8.861 6.495 4.791 1.00 95.12 97 ILE A C 1
ATOM 741 O O . ILE A 1 97 ? 8.297 7.015 5.753 1.00 95.12 97 ILE A O 1
ATOM 745 N N . LEU A 1 98 ? 8.711 6.946 3.543 1.00 95.12 98 LEU A N 1
ATOM 746 C CA . LEU A 1 98 ? 7.919 8.129 3.214 1.00 95.12 98 LEU A CA 1
ATOM 747 C C . LEU A 1 98 ? 6.453 7.959 3.637 1.00 95.12 98 LEU A C 1
ATOM 749 O O . LEU A 1 98 ? 5.888 8.836 4.287 1.00 95.12 98 LEU A O 1
ATOM 753 N N . GLY A 1 99 ? 5.851 6.816 3.307 1.00 94.19 99 GLY A N 1
ATOM 754 C CA . GLY A 1 99 ? 4.474 6.488 3.662 1.00 94.19 99 GLY A CA 1
ATOM 755 C C . GLY A 1 99 ? 4.279 6.351 5.167 1.00 94.19 99 GLY A C 1
ATOM 756 O O . GLY A 1 99 ? 3.299 6.865 5.698 1.00 94.19 99 GLY A O 1
ATOM 757 N N . PHE A 1 100 ? 5.224 5.728 5.873 1.00 94.06 100 PHE A N 1
ATOM 758 C CA . PHE A 1 100 ? 5.178 5.614 7.329 1.00 94.06 100 PHE A CA 1
ATOM 759 C C . PHE A 1 100 ? 5.255 6.985 8.007 1.00 94.06 100 PHE A C 1
ATOM 761 O O . PHE A 1 100 ? 4.418 7.293 8.854 1.00 94.06 100 PHE A O 1
ATOM 768 N N . ILE A 1 101 ? 6.213 7.829 7.611 1.00 94.50 101 ILE A N 1
ATOM 769 C CA . ILE A 1 101 ? 6.361 9.186 8.155 1.00 94.50 101 ILE A CA 1
ATOM 770 C C . ILE A 1 101 ? 5.119 10.021 7.832 1.00 94.50 101 ILE A C 1
ATOM 772 O O . ILE A 1 101 ? 4.569 10.661 8.726 1.00 94.50 101 ILE A O 1
ATOM 776 N N . GLY A 1 102 ? 4.633 9.981 6.589 1.00 93.00 102 GLY A N 1
ATOM 777 C CA . GLY A 1 102 ? 3.427 10.703 6.180 1.00 93.00 102 GLY A CA 1
ATOM 778 C C . GLY A 1 102 ? 2.190 10.275 6.973 1.00 93.00 102 GLY A C 1
ATOM 779 O O . GLY A 1 102 ? 1.462 11.120 7.492 1.00 93.00 102 GLY A O 1
ATOM 780 N N . ALA A 1 103 ? 1.983 8.968 7.140 1.00 92.50 103 ALA A N 1
ATOM 781 C CA . ALA A 1 103 ? 0.885 8.430 7.938 1.00 92.50 103 ALA A CA 1
ATOM 782 C C . ALA A 1 103 ? 0.997 8.810 9.420 1.00 92.50 103 ALA A C 1
ATOM 784 O O . ALA A 1 103 ? -0.005 9.179 10.036 1.00 92.50 103 ALA A O 1
ATOM 785 N N . LEU A 1 104 ? 2.207 8.758 9.986 1.00 92.56 104 LEU A N 1
ATOM 786 C CA . LEU A 1 104 ? 2.466 9.166 11.363 1.00 92.56 104 LEU A CA 1
ATOM 787 C C . LEU A 1 104 ? 2.158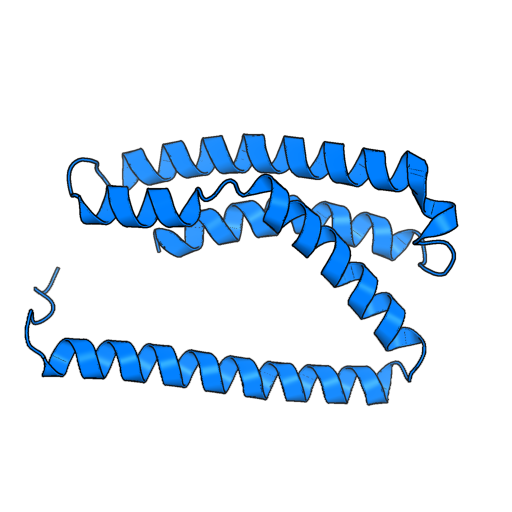 10.655 11.564 1.00 92.56 104 LEU A C 1
ATOM 789 O O . LEU A 1 104 ? 1.464 11.001 12.516 1.00 92.56 104 LEU A O 1
ATOM 793 N N . LEU A 1 105 ? 2.606 11.526 10.656 1.00 92.25 105 LEU A N 1
ATOM 794 C CA . LEU A 1 105 ? 2.324 12.963 10.712 1.00 92.25 105 LEU A CA 1
ATOM 795 C C . LEU A 1 105 ? 0.821 13.253 10.650 1.00 92.25 105 LEU A C 1
ATOM 797 O O . LEU A 1 105 ? 0.319 14.040 11.451 1.00 92.25 105 LEU A O 1
ATOM 801 N N . ILE A 1 106 ? 0.088 12.591 9.749 1.00 90.75 106 ILE A N 1
ATOM 802 C CA . ILE A 1 106 ? -1.368 12.765 9.646 1.00 90.75 106 ILE A CA 1
ATOM 803 C C . ILE A 1 106 ? -2.063 12.321 10.933 1.00 90.75 106 ILE A C 1
ATOM 805 O O . ILE A 1 106 ? -2.983 12.997 11.391 1.00 90.75 106 ILE A O 1
ATOM 809 N N . LEU A 1 107 ? -1.614 11.231 11.556 1.00 89.62 107 LEU A N 1
ATOM 810 C CA . LEU A 1 107 ? -2.159 10.826 12.846 1.00 89.62 107 LEU A CA 1
ATOM 811 C C . LEU A 1 107 ? -1.841 11.827 13.948 1.00 89.62 107 LEU A C 1
ATOM 813 O O . LEU A 1 107 ? -2.725 12.156 14.724 1.00 89.62 107 LEU A O 1
ATOM 817 N N . LEU A 1 108 ? -0.625 12.356 14.023 1.00 88.75 108 LEU A N 1
ATOM 818 C CA . LEU A 1 108 ? -0.292 13.338 15.056 1.00 88.75 108 LEU A CA 1
ATOM 819 C C . LEU A 1 108 ? -1.103 14.636 14.914 1.00 88.75 108 LEU A C 1
ATOM 821 O O . LEU A 1 108 ? -1.466 15.230 15.923 1.00 88.75 108 LEU A O 1
ATOM 825 N N . LEU A 1 109 ? -1.412 15.053 13.683 1.00 88.31 109 LEU A N 1
ATOM 826 C CA . LEU A 1 109 ? -2.100 16.318 13.402 1.00 88.31 109 LEU A CA 1
ATOM 827 C C . LEU A 1 109 ? -3.631 16.203 13.387 1.00 88.31 109 LEU A C 1
ATOM 829 O O . LEU A 1 109 ? -4.315 17.150 13.762 1.00 88.31 109 LEU A O 1
ATOM 833 N N . PHE A 1 110 ? -4.180 15.067 12.945 1.00 86.56 110 PHE A N 1
ATOM 834 C CA . PHE A 1 110 ? -5.614 14.922 12.666 1.00 86.56 110 PHE A CA 1
ATOM 835 C C . PHE A 1 110 ? -6.283 13.730 13.367 1.00 86.56 110 PHE A C 1
ATOM 837 O O . PHE A 1 110 ? -7.425 13.388 13.040 1.00 86.56 110 PHE A O 1
ATOM 844 N N . LYS A 1 111 ? -5.614 13.090 14.338 1.00 83.62 111 LYS A N 1
ATOM 845 C CA . LYS A 1 111 ? -6.189 11.968 15.100 1.00 83.62 111 LYS A CA 1
ATOM 846 C C . LYS A 1 111 ? -7.543 12.305 15.710 1.00 83.62 111 LYS A C 1
ATOM 848 O O . LYS A 1 111 ? -8.480 11.533 15.534 1.00 83.62 111 LYS A O 1
ATOM 853 N N . ASP A 1 112 ? -7.664 13.442 16.380 1.00 81.25 112 ASP A N 1
ATOM 854 C CA . ASP A 1 112 ? -8.898 13.781 17.097 1.00 81.25 112 ASP A CA 1
ATOM 855 C C . ASP A 1 112 ? -10.052 14.133 16.143 1.00 81.25 112 ASP A C 1
ATOM 857 O O . ASP A 1 112 ? -11.218 13.944 16.483 1.00 81.25 112 ASP A O 1
ATOM 861 N N . LEU A 1 113 ? -9.734 14.569 14.919 1.00 80.94 113 LEU A N 1
ATOM 862 C CA . LEU A 1 113 ? -10.723 14.931 13.905 1.00 80.94 113 LEU A CA 1
ATOM 863 C C . LEU A 1 113 ? -11.275 13.702 13.160 1.00 80.94 113 LEU A C 1
ATOM 865 O O . LEU A 1 113 ? -12.484 13.587 12.978 1.00 80.94 113 LEU A O 1
ATOM 869 N N . PHE A 1 114 ? -10.401 12.782 12.728 1.00 78.50 114 PHE A N 1
ATOM 870 C CA . PHE A 1 114 ? -10.786 11.643 11.875 1.00 78.50 114 PHE A CA 1
ATOM 871 C C . PHE A 1 114 ? -10.835 10.290 12.599 1.00 78.50 114 PHE A C 1
ATOM 873 O O . PHE A 1 114 ? -11.516 9.376 12.133 1.00 78.50 114 PHE A O 1
ATOM 880 N N . PHE A 1 115 ? -10.129 10.135 13.723 1.00 82.50 115 PHE A N 1
ATOM 881 C CA . PHE A 1 115 ? -9.892 8.841 14.378 1.00 82.50 115 PHE A CA 1
ATOM 882 C C . PHE A 1 115 ? -10.324 8.801 15.852 1.00 82.50 115 PHE A C 1
ATOM 884 O O . PHE A 1 115 ? -9.977 7.856 16.560 1.00 82.50 115 PHE A O 1
ATOM 891 N N . SER A 1 116 ? -11.117 9.770 16.321 1.00 77.38 116 SER A N 1
ATOM 892 C CA . SER A 1 116 ? -11.592 9.853 17.715 1.00 77.38 116 SER A CA 1
ATOM 893 C C . SER A 1 116 ? -12.347 8.607 18.195 1.00 77.38 116 SER A C 1
ATOM 895 O O . SER A 1 116 ? -12.285 8.260 19.371 1.00 77.38 116 SER A O 1
ATOM 897 N N . ASN A 1 117 ? -13.013 7.896 17.282 1.00 77.88 117 ASN A N 1
ATOM 898 C CA . ASN A 1 117 ? -13.781 6.680 17.569 1.00 77.88 117 ASN A CA 1
ATOM 899 C C . ASN A 1 117 ? -13.002 5.371 17.311 1.00 77.88 117 ASN A C 1
ATOM 901 O O . ASN A 1 117 ? -13.569 4.280 17.390 1.00 77.88 117 ASN A O 1
ATOM 905 N N . VAL A 1 118 ? -11.711 5.453 16.967 1.00 81.69 118 VAL A N 1
ATOM 906 C CA . VAL A 1 118 ? -10.869 4.293 16.642 1.00 81.69 118 VAL A CA 1
ATOM 907 C C . VAL A 1 118 ? -9.925 4.002 17.805 1.00 81.69 118 VAL A C 1
ATOM 909 O O . VAL A 1 118 ? -9.129 4.846 18.210 1.00 81.69 118 VAL A O 1
ATOM 912 N N . ALA A 1 119 ? -9.970 2.779 18.342 1.00 82.25 119 ALA A N 1
ATOM 913 C CA . ALA A 1 119 ? -9.072 2.397 19.429 1.00 82.25 119 ALA A CA 1
ATOM 914 C C . ALA A 1 119 ? -7.599 2.469 18.984 1.00 82.25 119 ALA A C 1
ATOM 916 O O . ALA A 1 119 ? -7.245 1.966 17.915 1.00 82.25 119 ALA A O 1
ATOM 917 N N . ASN A 1 120 ? -6.722 3.001 19.850 1.00 79.94 120 ASN A N 1
ATOM 918 C CA . ASN A 1 120 ? -5.288 3.188 19.566 1.00 79.94 120 ASN A CA 1
ATOM 919 C C . ASN A 1 120 ? -4.604 1.922 19.020 1.00 7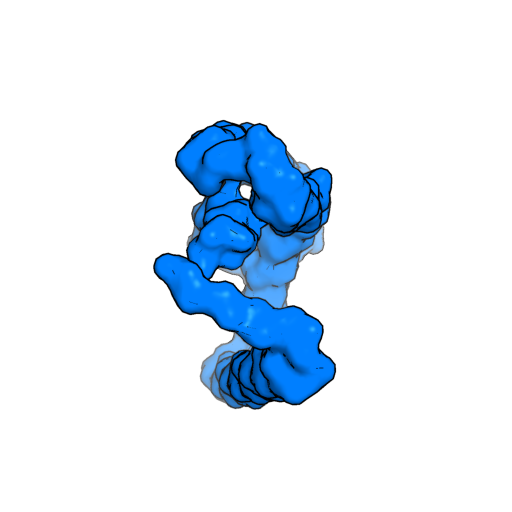9.94 120 ASN A C 1
ATOM 921 O O . ASN A 1 120 ? -3.713 2.015 18.183 1.00 79.94 120 ASN A O 1
ATOM 925 N N . ARG A 1 121 ? -5.046 0.731 19.448 1.00 81.69 121 ARG A N 1
ATOM 926 C CA . ARG A 1 121 ? -4.525 -0.551 18.955 1.00 81.69 121 ARG A CA 1
ATOM 927 C C . ARG A 1 121 ? -4.640 -0.677 17.430 1.00 81.69 121 ARG A C 1
ATOM 929 O O . ARG A 1 121 ? -3.682 -1.112 16.803 1.00 81.69 121 ARG A O 1
ATOM 936 N N . TYR A 1 122 ? -5.767 -0.286 16.832 1.00 82.88 122 TYR A N 1
ATOM 937 C CA . TYR A 1 122 ? -5.979 -0.374 15.381 1.00 82.88 122 TYR A CA 1
ATOM 938 C C . TYR A 1 122 ? -5.125 0.635 14.601 1.00 82.88 122 TYR A C 1
ATOM 940 O O . TYR A 1 122 ? -4.675 0.325 13.500 1.00 82.88 122 TYR A O 1
ATOM 948 N N . LEU A 1 123 ? -4.823 1.794 15.200 1.00 83.44 123 LEU A N 1
ATOM 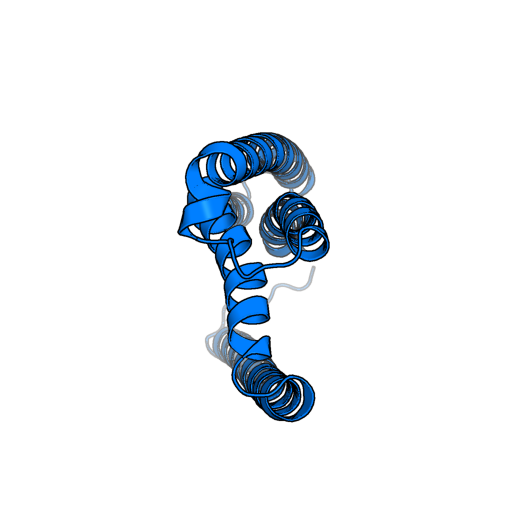949 C CA . LEU A 1 123 ? -3.970 2.819 14.589 1.00 83.44 123 LEU A CA 1
ATOM 950 C C . LEU A 1 123 ? -2.523 2.337 14.398 1.00 83.44 123 LEU A C 1
ATOM 952 O O . LEU A 1 123 ? -1.906 2.618 13.374 1.00 83.44 123 LEU A O 1
ATOM 956 N N . TYR A 1 124 ? -1.985 1.563 15.344 1.00 82.69 124 TYR A N 1
ATOM 957 C CA . TYR A 1 124 ? -0.654 0.967 15.182 1.00 82.69 124 TYR A CA 1
ATOM 958 C C . TYR A 1 124 ? -0.647 -0.153 14.138 1.00 82.69 124 TYR A C 1
ATOM 960 O O . TYR A 1 124 ? 0.292 -0.250 13.349 1.00 82.69 124 TYR A O 1
ATOM 968 N N . TRP A 1 125 ? -1.712 -0.964 14.084 1.00 85.38 125 TRP A N 1
ATOM 969 C CA . TRP A 1 125 ? -1.837 -2.019 13.075 1.00 85.38 125 TRP A CA 1
ATOM 970 C C . TRP A 1 125 ? -1.846 -1.457 11.655 1.00 85.38 125 TRP A C 1
ATOM 972 O O . TRP A 1 125 ? -1.117 -1.962 10.804 1.00 85.38 125 TRP A O 1
ATOM 982 N N . MET A 1 126 ? -2.594 -0.383 11.393 1.00 86.88 126 MET A N 1
ATOM 983 C CA . MET A 1 126 ? -2.626 0.208 10.051 1.00 86.88 126 MET A CA 1
ATOM 984 C C . MET A 1 126 ? -1.292 0.842 9.628 1.00 86.88 126 MET A C 1
ATOM 986 O O . MET A 1 126 ? -0.987 0.835 8.439 1.00 86.88 126 MET A O 1
ATOM 990 N N . LEU A 1 127 ? -0.457 1.317 10.565 1.00 87.75 127 LEU A N 1
ATOM 991 C CA . LEU A 1 127 ? 0.888 1.815 10.236 1.00 87.75 127 LEU A CA 1
ATOM 992 C C . LEU A 1 127 ? 1.793 0.709 9.694 1.00 87.75 127 LEU A C 1
ATOM 994 O O . LEU A 1 127 ? 2.534 0.938 8.741 1.00 87.75 127 LEU A O 1
ATOM 998 N N . ILE A 1 128 ? 1.710 -0.491 10.273 1.00 88.69 128 ILE A N 1
ATOM 999 C CA . ILE A 1 128 ? 2.491 -1.657 9.835 1.00 88.69 128 ILE A CA 1
ATOM 1000 C C . ILE A 1 128 ? 2.007 -2.164 8.469 1.00 88.69 128 ILE A C 1
ATOM 1002 O O . ILE A 1 128 ? 2.798 -2.683 7.683 1.00 88.69 128 ILE A O 1
ATOM 1006 N N . VAL A 1 129 ? 0.724 -1.980 8.145 1.00 90.12 129 VAL A N 1
ATOM 1007 C CA . VAL A 1 129 ? 0.160 -2.402 6.853 1.00 90.12 129 VAL A CA 1
ATOM 1008 C C . VAL A 1 129 ? 0.772 -1.631 5.678 1.00 90.12 129 VAL A C 1
ATOM 1010 O O . VAL A 1 129 ? 0.968 -2.222 4.621 1.00 90.12 129 VAL A O 1
ATOM 1013 N N . ILE A 1 130 ? 1.117 -0.350 5.842 1.00 91.38 130 ILE A N 1
ATOM 1014 C CA . ILE A 1 130 ? 1.650 0.507 4.764 1.00 91.38 130 ILE A CA 1
ATOM 1015 C C . ILE A 1 130 ? 2.933 -0.056 4.118 1.00 91.38 130 ILE A C 1
ATOM 1017 O O . ILE A 1 130 ? 2.915 -0.298 2.907 1.00 91.38 130 ILE A O 1
ATOM 1021 N N . PRO A 1 131 ? 4.033 -0.301 4.863 1.00 91.06 131 PRO A N 1
ATOM 1022 C CA . PRO A 1 131 ? 5.277 -0.801 4.276 1.00 91.06 131 PRO A CA 1
ATOM 1023 C C . PRO A 1 131 ? 5.113 -2.195 3.659 1.00 91.06 131 PRO A C 1
ATOM 1025 O O . PRO A 1 131 ? 5.669 -2.488 2.597 1.00 91.06 131 PRO A O 1
ATOM 1028 N N . VAL A 1 132 ? 4.294 -3.046 4.287 1.00 91.12 132 VAL A N 1
ATOM 1029 C CA . VAL A 1 132 ? 3.978 -4.384 3.769 1.00 91.12 132 VAL A CA 1
ATOM 1030 C C . VAL A 1 132 ? 3.235 -4.280 2.438 1.00 91.12 132 VAL A C 1
ATOM 1032 O O . VAL A 1 132 ? 3.565 -4.992 1.490 1.00 91.12 132 VAL A O 1
ATOM 1035 N N . ASN A 1 133 ? 2.261 -3.374 2.336 1.00 90.94 133 ASN A N 1
ATOM 1036 C CA . ASN A 1 133 ? 1.455 -3.205 1.132 1.00 90.94 133 ASN A CA 1
ATOM 1037 C C . ASN A 1 133 ? 2.281 -2.648 -0.038 1.00 90.94 133 ASN A C 1
ATOM 1039 O O . ASN A 1 133 ? 2.219 -3.208 -1.130 1.00 90.94 133 ASN A O 1
ATOM 1043 N N . LEU A 1 134 ? 3.114 -1.628 0.203 1.00 91.12 134 LEU A N 1
ATOM 1044 C CA . LEU A 1 134 ? 4.015 -1.061 -0.811 1.00 91.12 134 LEU A CA 1
ATOM 1045 C C . LEU A 1 134 ? 4.985 -2.108 -1.365 1.00 91.12 134 LEU A C 1
ATOM 1047 O O . LEU A 1 134 ? 5.112 -2.259 -2.580 1.00 91.12 134 LEU A O 1
ATOM 1051 N N . THR A 1 135 ? 5.617 -2.873 -0.474 1.00 90.19 135 THR A N 1
ATOM 1052 C CA . THR A 1 135 ? 6.555 -3.929 -0.871 1.00 90.19 135 THR A CA 1
ATOM 1053 C C . THR A 1 135 ? 5.843 -5.019 -1.670 1.00 90.19 135 THR A C 1
ATOM 1055 O O . THR A 1 135 ? 6.294 -5.388 -2.752 1.00 90.19 135 THR A O 1
ATOM 1058 N N . ASN A 1 136 ? 4.691 -5.496 -1.189 1.00 91.12 136 ASN A N 1
ATOM 1059 C CA . ASN A 1 136 ? 3.897 -6.503 -1.893 1.00 91.12 136 ASN A CA 1
ATOM 1060 C C . ASN A 1 136 ? 3.471 -6.019 -3.288 1.00 91.12 136 ASN A C 1
ATOM 1062 O O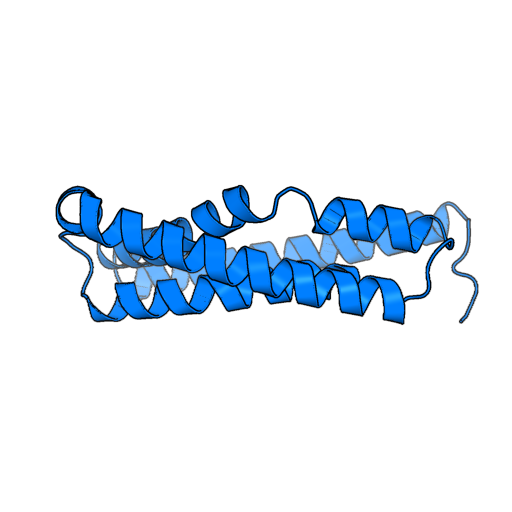 . ASN A 1 136 ? 3.583 -6.749 -4.269 1.00 91.12 136 ASN A O 1
ATOM 1066 N N . MET A 1 137 ? 3.021 -4.771 -3.397 1.00 89.81 137 MET A N 1
ATOM 1067 C CA . MET A 1 137 ? 2.559 -4.199 -4.657 1.00 89.81 137 MET A CA 1
ATOM 1068 C C . MET A 1 137 ? 3.682 -4.090 -5.699 1.00 89.81 137 MET A C 1
ATOM 1070 O O . MET A 1 137 ? 3.438 -4.393 -6.866 1.00 89.81 137 MET A O 1
ATOM 1074 N N . ASN A 1 138 ? 4.898 -3.714 -5.299 1.00 89.19 138 ASN A N 1
ATOM 1075 C CA . ASN A 1 138 ? 6.036 -3.626 -6.219 1.00 89.19 138 ASN A CA 1
ATOM 1076 C C . ASN A 1 138 ? 6.604 -5.012 -6.588 1.00 89.19 138 ASN A C 1
ATOM 1078 O O . ASN A 1 138 ? 7.029 -5.218 -7.723 1.00 89.19 138 ASN A O 1
ATOM 1082 N N . LEU A 1 139 ? 6.568 -5.987 -5.670 1.00 88.81 139 LEU A N 1
ATOM 1083 C CA . LEU A 1 139 ? 7.053 -7.352 -5.922 1.00 88.81 139 LEU A CA 1
ATOM 1084 C C . LEU A 1 139 ? 6.095 -8.198 -6.766 1.00 88.81 139 LEU A C 1
ATOM 1086 O O . LEU A 1 139 ? 6.549 -8.964 -7.613 1.00 88.81 139 LEU A O 1
ATOM 1090 N N . ARG A 1 140 ? 4.781 -8.033 -6.584 1.00 87.81 140 ARG A N 1
ATOM 1091 C CA . ARG A 1 140 ? 3.735 -8.768 -7.320 1.00 87.81 140 ARG A CA 1
ATOM 1092 C C . ARG A 1 140 ? 3.765 -8.532 -8.835 1.00 87.81 140 ARG A C 1
ATOM 1094 O O . ARG A 1 140 ? 3.159 -9.267 -9.601 1.00 87.81 140 ARG A O 1
ATOM 1101 N N . VAL A 1 141 ? 4.416 -7.465 -9.286 1.00 85.62 141 VAL A N 1
ATOM 1102 C CA . VAL A 1 141 ? 4.594 -7.207 -10.720 1.00 85.62 141 VAL A CA 1
ATOM 1103 C C . VAL A 1 141 ? 5.695 -8.087 -11.323 1.00 85.62 141 VAL A C 1
ATOM 1105 O O . VAL A 1 141 ? 5.703 -8.326 -12.528 1.00 85.62 141 VAL A O 1
ATOM 1108 N N . ILE A 1 142 ? 6.630 -8.550 -10.494 1.00 84.81 142 ILE A N 1
ATOM 1109 C CA . ILE A 1 142 ? 7.816 -9.300 -10.913 1.00 84.81 142 ILE A CA 1
ATOM 1110 C C . ILE A 1 142 ? 7.559 -10.815 -10.869 1.00 84.81 142 ILE A C 1
ATOM 1112 O O . ILE A 1 142 ? 8.063 -11.532 -11.736 1.00 84.81 142 ILE A O 1
ATOM 1116 N N . PHE A 1 143 ? 6.786 -11.286 -9.883 1.00 78.75 143 PHE A N 1
ATOM 1117 C CA . PHE A 1 143 ? 6.450 -12.696 -9.640 1.00 78.75 143 PHE A CA 1
ATOM 1118 C C . PHE A 1 143 ? 4.941 -12.930 -9.725 1.00 78.75 143 PHE A C 1
ATOM 1120 O O . PHE A 1 143 ? 4.549 -13.958 -10.321 1.00 78.75 143 PHE A O 1
#